Protein AF-A0A8K0X9C1-F1 (afdb_monomer_lite)

Foldseek 3Di:
DDDDDDDDDDDDDPPPPPPPPPPPPDPQPKAQFDDAKWWFDAPNFTFADDPDPDQAKAFIWTDDHTFTWGGDNLFTDGPQWTKAFWPDDDPDQAWGTIIIHGNDACVNVVHPGDPRNDGAGWIWGDDPPFIFIARPNQRFWAAPPHIGITRRSPPPPSGDRDIDRDD

pLDDT: mean 75.99, std 19.68, range [34.81, 96.19]

Sequence (167 aa):
MSRAFKHMLLCLGFAVGLSLQQLVILPTDTMDSYEHPFAIELGGAYVAEVESNFEGQIPARIGPNPAIFTLKNGRLSSGPWAMGRALMEDKSAHPKKVYWFNETTPAERGIPDPTWRDYHSVTAQQTGESIKLLFSYAGGLIVKNGDQVFADLNERDESKVVVMIKS

Radius of gyration: 25.55 Å; chains: 1; bounding box: 85×52×64 Å

Secondary structure (DSSP, 8-state):
-----------------------------EES-EEEEEEEEETTEEEBP-----SSEEE-BEESSBPPEEEETTEEEETTEEEEEES---SS-SPEEPEEEE-S-STTTT----GGG-EEPEEEEEETTEEEEEETTB-EEEEETTTEEEEETT--TT-B--EEE--

Organism: NCBI:txid40658

Structure (mmCIF, N/CA/C/O backbone):
data_AF-A0A8K0X9C1-F1
#
_entry.id   AF-A0A8K0X9C1-F1
#
loop_
_atom_site.group_PDB
_atom_site.id
_atom_site.type_symbol
_atom_site.label_atom_id
_atom_site.label_alt_id
_atom_site.label_comp_id
_atom_site.label_asym_id
_atom_site.label_entity_id
_atom_site.label_seq_id
_atom_site.pdbx_PDB_ins_code
_atom_site.Cartn_x
_atom_site.Cartn_y
_atom_site.Cartn_z
_atom_site.occupancy
_atom_site.B_iso_or_equiv
_atom_site.auth_seq_id
_atom_site.auth_comp_id
_atom_site.auth_asym_id
_atom_site.auth_atom_id
_atom_site.pdbx_PDB_model_num
ATOM 1 N N . MET A 1 1 ? -56.649 34.650 48.507 1.00 37.91 1 MET A N 1
ATOM 2 C CA . MET A 1 1 ? -57.969 34.232 47.973 1.00 37.91 1 MET A CA 1
ATOM 3 C C . MET A 1 1 ? -58.371 35.210 46.880 1.00 37.91 1 MET A C 1
ATOM 5 O O . MET A 1 1 ? -58.180 36.389 47.106 1.00 37.91 1 MET A O 1
ATOM 9 N N . SER A 1 2 ? -58.912 34.893 45.711 1.00 36.44 2 SER A N 1
ATOM 10 C CA . SER A 1 2 ? -59.058 33.694 44.880 1.00 36.44 2 SER A CA 1
ATOM 11 C C . SER A 1 2 ? -59.358 34.248 43.475 1.00 36.44 2 SER A C 1
ATOM 13 O O . SER A 1 2 ? -60.032 35.270 43.354 1.00 36.44 2 SER A O 1
ATOM 15 N N . ARG A 1 3 ? -58.797 33.626 42.436 1.00 35.84 3 ARG A N 1
ATOM 16 C CA . ARG A 1 3 ? -58.816 34.087 41.041 1.00 35.84 3 ARG A CA 1
ATOM 17 C C . ARG A 1 3 ? -60.200 33.936 40.406 1.00 35.84 3 ARG A C 1
ATOM 19 O O . ARG A 1 3 ? -60.837 32.895 40.535 1.00 35.84 3 ARG A O 1
ATOM 26 N N . ALA A 1 4 ? -60.589 34.951 39.639 1.00 41.81 4 ALA A N 1
ATOM 27 C CA . ALA A 1 4 ? -61.648 34.884 38.644 1.00 41.81 4 ALA A CA 1
ATOM 28 C C . ALA A 1 4 ? -61.181 34.053 37.438 1.00 41.81 4 ALA A C 1
ATOM 30 O O . ALA A 1 4 ? -60.057 34.218 36.963 1.00 41.81 4 ALA A O 1
ATOM 31 N N . PHE A 1 5 ? -62.050 33.173 36.943 1.00 36.44 5 PHE A N 1
ATOM 32 C CA . PHE A 1 5 ? -61.810 32.381 35.743 1.00 36.44 5 PHE A CA 1
ATOM 33 C C . PHE A 1 5 ? -63.011 32.520 34.815 1.00 36.44 5 PHE A C 1
ATOM 35 O O . PHE A 1 5 ? -64.116 32.099 35.149 1.00 36.44 5 PHE A O 1
ATOM 42 N N . LYS A 1 6 ? -62.771 33.143 33.666 1.00 38.84 6 LYS A N 1
ATOM 43 C CA . LYS A 1 6 ? -63.445 32.951 32.378 1.00 38.84 6 LYS A CA 1
ATOM 44 C C . LYS A 1 6 ? -62.706 33.867 31.412 1.00 38.84 6 LYS A C 1
ATOM 46 O O . LYS A 1 6 ? -62.649 35.059 31.676 1.00 38.84 6 LYS A O 1
ATOM 51 N N . HIS A 1 7 ? -62.085 33.307 30.381 1.00 35.06 7 HIS A N 1
ATOM 52 C CA . HIS A 1 7 ? -62.280 33.681 28.979 1.00 35.06 7 HIS A CA 1
ATOM 53 C C . HIS A 1 7 ? -61.517 32.690 28.089 1.00 35.06 7 HIS A C 1
ATOM 55 O O . HIS A 1 7 ? -60.393 32.280 28.358 1.00 35.06 7 HIS A O 1
ATOM 61 N N . MET A 1 8 ? -62.242 32.280 27.064 1.00 38.50 8 MET A N 1
ATOM 62 C CA . MET A 1 8 ? -61.932 31.385 25.963 1.00 38.50 8 MET A CA 1
ATOM 63 C C . MET A 1 8 ? -61.028 32.099 24.950 1.00 38.50 8 MET A C 1
ATOM 65 O O . MET A 1 8 ? -61.385 33.198 24.539 1.00 38.50 8 MET A O 1
ATOM 69 N N . LEU A 1 9 ? -59.919 31.484 24.509 1.00 37.06 9 LEU A N 1
ATOM 70 C CA . LEU A 1 9 ? -59.347 31.750 23.180 1.00 37.06 9 LEU A CA 1
ATOM 71 C C . LEU A 1 9 ? -58.374 30.646 22.715 1.00 37.06 9 LEU A C 1
ATOM 73 O O . LEU A 1 9 ? -57.268 30.500 23.221 1.00 37.06 9 LEU A O 1
ATOM 77 N N . LEU A 1 10 ? -58.865 29.863 21.753 1.00 34.81 10 LEU A N 1
ATOM 78 C CA . LEU A 1 10 ? -58.200 29.341 20.554 1.00 34.81 10 LEU A CA 1
ATOM 79 C C . LEU A 1 10 ? -56.650 29.317 20.546 1.00 34.81 10 LEU A C 1
ATOM 81 O O . LEU A 1 10 ? -56.001 30.302 20.203 1.00 34.81 10 LEU A O 1
ATOM 85 N N . CYS A 1 11 ? -56.053 28.153 20.815 1.00 36.88 11 CYS A N 1
ATOM 86 C CA . CYS A 1 11 ? -54.651 27.885 20.492 1.00 36.88 11 CYS A CA 1
ATOM 87 C C . CYS A 1 11 ? -54.526 27.507 19.006 1.00 36.88 11 CYS A C 1
ATOM 89 O O . CYS A 1 11 ? -54.704 26.345 18.647 1.00 36.88 11 CYS A O 1
ATOM 91 N N . LEU A 1 12 ? -54.200 28.473 18.145 1.00 41.62 12 LEU A N 1
ATOM 92 C CA . LEU A 1 12 ? -53.610 28.195 16.834 1.00 41.62 12 LEU A CA 1
ATOM 93 C C . LEU A 1 12 ? -52.205 28.799 16.798 1.00 41.62 12 LEU A C 1
ATOM 95 O O . LEU A 1 12 ? -52.041 30.014 16.846 1.00 41.62 12 LEU A O 1
ATOM 99 N N . GLY A 1 13 ? -51.200 27.931 16.739 1.00 37.34 13 GLY A N 1
ATOM 100 C CA . GLY A 1 13 ? -49.797 28.326 16.673 1.00 37.34 13 GLY A CA 1
ATOM 101 C C . GLY A 1 13 ? -48.872 27.149 16.946 1.00 37.34 13 GLY A C 1
ATOM 102 O O . GLY A 1 13 ? -48.104 27.180 17.901 1.00 37.34 13 GLY A O 1
ATOM 103 N N . PHE A 1 14 ? -48.966 26.084 16.144 1.00 40.88 14 PHE A N 1
ATOM 104 C CA . PHE A 1 14 ? -47.927 25.055 16.112 1.00 40.88 14 PHE A CA 1
ATOM 105 C C . PHE A 1 14 ? -46.691 25.673 15.448 1.00 40.88 14 PHE A C 1
ATOM 107 O O . PHE A 1 14 ? -46.578 25.721 14.224 1.00 40.88 14 PHE A O 1
ATOM 114 N N . ALA A 1 15 ? -45.776 26.194 16.262 1.00 43.78 15 ALA A N 1
ATOM 115 C CA . ALA A 1 15 ? -44.414 26.445 15.832 1.00 43.78 15 ALA A CA 1
ATOM 116 C C . ALA A 1 15 ? -43.759 25.077 15.607 1.00 43.78 15 ALA A C 1
ATOM 118 O O . ALA A 1 15 ? -43.300 24.430 16.547 1.00 43.78 15 ALA A O 1
ATOM 119 N N . VAL A 1 16 ? -43.762 24.604 14.360 1.00 47.66 16 VAL A N 1
ATOM 120 C CA . VAL A 1 16 ? -42.895 23.501 13.943 1.00 47.66 16 VAL A CA 1
ATOM 121 C C . VAL A 1 16 ? -41.480 24.063 13.957 1.00 47.66 16 VAL A C 1
ATOM 123 O O . VAL A 1 16 ? -41.004 24.644 12.985 1.00 47.66 16 VAL A O 1
ATOM 126 N N . GLY A 1 17 ? -40.840 23.970 15.121 1.00 41.06 17 GLY A N 1
ATOM 127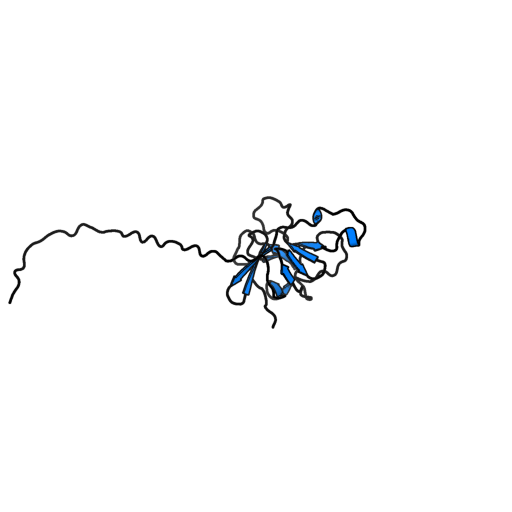 C CA . GLY A 1 17 ? -39.416 24.193 15.261 1.00 41.06 17 GLY A CA 1
ATOM 128 C C . GLY A 1 17 ? -38.701 23.159 14.406 1.00 41.06 17 GLY A C 1
ATOM 129 O O . GLY A 1 17 ? -38.546 22.011 14.815 1.00 41.06 17 GLY A O 1
ATOM 130 N N . LEU A 1 18 ? -38.290 23.566 13.207 1.00 44.12 18 LEU A N 1
ATOM 131 C CA . LEU A 1 18 ? -37.281 22.862 12.436 1.00 44.12 18 LEU A CA 1
ATOM 132 C C . LEU A 1 18 ? -35.992 22.944 13.266 1.00 44.12 18 LEU A C 1
ATOM 134 O O . LEU A 1 18 ? -35.252 23.925 13.204 1.00 44.12 18 LEU A O 1
ATOM 138 N N . SER A 1 19 ? -35.767 21.952 14.129 1.00 52.00 19 SER A N 1
ATOM 139 C CA . SER A 1 19 ? -34.461 21.741 14.740 1.00 52.00 19 SER A CA 1
ATOM 140 C C . SER A 1 19 ? -33.525 21.364 13.601 1.00 52.00 19 SER A C 1
ATOM 142 O O . SER A 1 19 ? -33.479 20.220 13.154 1.00 52.00 19 SER A O 1
ATOM 144 N N . LEU A 1 20 ? -32.832 22.373 13.079 1.00 48.19 20 LEU A N 1
ATOM 145 C CA . LEU A 1 20 ? -31.668 22.194 12.239 1.00 48.19 20 LEU A CA 1
ATOM 146 C C . LEU A 1 20 ? -30.607 21.569 13.153 1.00 48.19 20 LEU A C 1
ATOM 148 O O . LEU A 1 20 ? -29.831 22.279 13.791 1.00 48.19 20 LEU A O 1
ATOM 152 N N . GLN A 1 21 ? -30.620 20.242 13.301 1.00 49.44 21 GLN A N 1
ATOM 153 C CA . GLN A 1 21 ? -29.445 19.552 13.810 1.00 49.44 21 GLN A CA 1
ATOM 154 C C . GLN A 1 21 ? -28.363 19.795 12.767 1.00 49.44 21 GLN A C 1
ATOM 156 O O . GLN A 1 21 ? -28.350 19.181 11.702 1.00 49.44 21 GLN A O 1
ATOM 161 N N . GLN A 1 22 ? -27.529 20.799 13.032 1.00 46.16 22 GLN A N 1
ATOM 162 C CA . GLN A 1 22 ? -26.306 21.022 12.290 1.00 46.16 22 GLN A CA 1
ATOM 163 C C . GLN A 1 22 ? -25.548 19.703 12.336 1.00 46.16 22 GLN A C 1
ATOM 165 O O . GLN A 1 22 ? -25.112 19.265 13.400 1.00 46.16 22 GLN A O 1
ATOM 170 N N . LEU A 1 23 ? -25.448 19.048 11.182 1.00 43.31 23 LEU A N 1
ATOM 171 C CA . LEU A 1 23 ? -24.511 17.963 10.989 1.00 43.31 23 LEU A CA 1
ATOM 172 C C . LEU A 1 23 ? -23.129 18.581 11.193 1.00 43.31 23 LEU A C 1
ATOM 174 O O . LEU A 1 23 ? -22.591 19.236 10.301 1.00 43.31 23 LEU A O 1
ATOM 178 N N . VAL A 1 24 ? -22.597 18.451 12.406 1.00 45.41 24 VAL A N 1
ATOM 179 C CA . VAL A 1 24 ? -21.200 18.753 12.686 1.00 45.41 24 VAL A CA 1
ATOM 180 C C . VAL A 1 24 ? -20.417 17.702 11.915 1.00 45.41 24 VAL A C 1
ATOM 182 O O . VAL A 1 24 ? -20.260 16.571 12.367 1.00 45.41 24 VAL A O 1
ATOM 185 N N . ILE A 1 25 ? -19.987 18.055 10.704 1.00 48.94 25 ILE A N 1
ATOM 186 C CA . ILE A 1 25 ? -18.976 17.292 9.984 1.00 48.94 25 ILE A CA 1
ATOM 187 C C . ILE A 1 25 ? -17.696 17.517 10.783 1.00 48.94 25 ILE A C 1
ATOM 189 O O . ILE A 1 25 ? -17.008 18.521 10.600 1.00 48.94 25 ILE A O 1
ATOM 193 N N . LEU A 1 26 ? -17.432 16.636 11.749 1.00 44.88 26 LEU A N 1
ATOM 194 C CA . LEU A 1 26 ? -16.126 16.589 12.387 1.00 44.88 26 LEU A CA 1
ATOM 195 C C . LEU A 1 26 ? -15.113 16.362 11.258 1.00 44.88 26 LEU A C 1
ATOM 197 O O . LEU A 1 26 ? -15.317 15.432 10.469 1.00 44.88 26 LEU A O 1
ATOM 201 N N . PRO A 1 27 ? -14.067 17.197 11.127 1.00 48.66 27 PRO A N 1
ATOM 202 C CA . PRO A 1 27 ? -12.983 16.886 10.215 1.00 48.66 27 PRO A CA 1
ATOM 203 C C . PRO A 1 27 ? -12.476 15.502 10.605 1.00 48.66 27 PRO A C 1
ATOM 205 O O . PRO A 1 27 ? -12.034 15.285 11.732 1.00 48.66 27 PRO A O 1
ATOM 208 N N . THR A 1 28 ? -12.638 14.535 9.707 1.00 58.84 28 THR A N 1
ATOM 209 C CA . THR A 1 28 ? -11.999 13.241 9.887 1.00 58.84 28 THR A CA 1
ATOM 210 C C . THR A 1 28 ? -10.523 13.522 9.696 1.00 58.84 28 THR A C 1
ATOM 212 O O . THR A 1 28 ? -10.116 13.845 8.583 1.00 58.84 28 THR A O 1
ATOM 215 N N . ASP A 1 29 ? -9.765 13.529 10.790 1.00 77.19 29 ASP A N 1
ATOM 216 C CA . ASP A 1 29 ? -8.337 13.817 10.762 1.00 77.19 29 ASP A CA 1
ATOM 217 C C . ASP A 1 29 ? -7.647 12.724 9.938 1.00 77.19 29 ASP A C 1
ATOM 219 O O . ASP A 1 29 ? -7.438 11.595 10.389 1.00 77.19 29 ASP A O 1
ATOM 223 N N . THR A 1 30 ? -7.446 13.013 8.654 1.00 84.62 30 THR A N 1
ATOM 224 C CA . THR A 1 30 ? -6.748 12.138 7.721 1.00 84.62 30 THR A CA 1
ATOM 225 C C . THR A 1 30 ? -5.269 12.457 7.808 1.00 84.62 30 THR A C 1
ATOM 227 O O . THR A 1 30 ? -4.860 13.558 7.443 1.00 84.62 30 THR A O 1
ATOM 230 N N . MET A 1 31 ? -4.474 11.484 8.234 1.00 91.38 31 MET A N 1
ATOM 231 C CA . MET A 1 31 ? -3.020 11.583 8.290 1.00 91.38 31 MET A CA 1
ATOM 232 C C . MET A 1 31 ? -2.388 10.931 7.058 1.00 91.38 31 MET A C 1
ATOM 234 O O . MET A 1 31 ? -2.915 9.965 6.505 1.00 91.38 31 MET A O 1
ATOM 238 N N . ASP A 1 32 ? -1.242 11.442 6.628 1.00 92.94 32 ASP A N 1
ATOM 239 C CA . ASP A 1 32 ? -0.431 10.854 5.556 1.00 92.94 32 ASP A CA 1
ATOM 240 C C . ASP A 1 32 ? 0.792 10.093 6.096 1.00 92.94 32 ASP A C 1
ATOM 242 O O . ASP A 1 32 ? 1.555 9.504 5.331 1.00 92.94 32 ASP A O 1
ATOM 246 N N . SER A 1 33 ? 0.976 10.102 7.414 1.00 92.25 33 SER A N 1
ATOM 247 C CA . SER A 1 33 ? 2.100 9.495 8.112 1.00 92.25 33 SER A CA 1
ATOM 248 C C . SER A 1 33 ? 1.601 8.824 9.389 1.00 92.25 33 SER A C 1
ATOM 250 O O . SER A 1 33 ? 0.737 9.364 10.075 1.00 92.25 33 SER A O 1
ATOM 252 N N . TYR A 1 34 ? 2.133 7.645 9.696 1.00 89.44 34 TYR A N 1
ATOM 253 C CA . TYR A 1 34 ? 1.843 6.889 10.909 1.00 89.44 34 TYR A CA 1
ATOM 254 C C . TYR A 1 34 ? 3.137 6.256 11.420 1.00 89.44 34 TYR A C 1
ATOM 256 O O . TYR A 1 34 ? 3.802 5.506 10.705 1.00 89.44 34 TYR A O 1
ATOM 264 N N . GLU A 1 35 ? 3.501 6.589 12.656 1.00 86.69 35 GLU A N 1
ATOM 265 C CA . GLU A 1 35 ? 4.836 6.325 13.209 1.00 86.69 35 GLU A CA 1
ATOM 266 C C . GLU A 1 35 ? 5.097 4.846 13.522 1.00 86.69 35 GLU A C 1
ATOM 268 O O . GLU A 1 35 ? 6.248 4.411 13.566 1.00 86.69 35 GLU A O 1
ATOM 273 N N . HIS A 1 36 ? 4.046 4.054 13.741 1.00 87.44 36 HIS A N 1
ATOM 274 C CA . HIS A 1 36 ? 4.197 2.658 14.136 1.00 87.44 36 HIS A CA 1
ATOM 275 C C . HIS A 1 36 ? 4.112 1.731 12.925 1.00 87.44 36 HIS A C 1
ATOM 277 O O . HIS A 1 36 ? 3.163 1.835 12.152 1.00 87.44 36 HIS A O 1
ATOM 283 N N . PRO A 1 37 ? 5.054 0.790 12.752 1.00 90.69 37 PRO A N 1
ATOM 284 C CA . PRO A 1 37 ? 4.908 -0.251 11.749 1.00 90.69 37 PRO A CA 1
ATOM 285 C C . PRO A 1 37 ? 3.693 -1.139 12.034 1.00 90.69 37 PRO A C 1
ATOM 287 O O . PRO A 1 37 ? 3.368 -1.407 13.191 1.00 90.69 37 PRO A O 1
ATOM 290 N N . PHE A 1 38 ? 3.040 -1.636 10.988 1.00 90.56 38 PHE A N 1
ATOM 291 C CA . PHE A 1 38 ? 1.838 -2.457 11.135 1.00 90.56 38 PHE A CA 1
ATOM 292 C C . PHE A 1 38 ? 1.682 -3.487 10.018 1.00 90.56 38 PHE A C 1
ATOM 294 O O . PHE A 1 38 ? 2.287 -3.374 8.956 1.00 90.56 38 PHE A O 1
ATOM 301 N N . ALA A 1 39 ? 0.834 -4.488 10.246 1.00 91.56 39 ALA A N 1
ATOM 302 C CA . ALA A 1 39 ? 0.397 -5.421 9.211 1.00 91.56 39 ALA A CA 1
ATOM 303 C C . ALA A 1 39 ? -1.057 -5.128 8.816 1.00 91.56 39 ALA A C 1
ATOM 305 O O . ALA A 1 39 ? -1.869 -4.716 9.650 1.00 91.56 39 ALA A O 1
ATOM 306 N N . ILE A 1 40 ? -1.387 -5.362 7.545 1.00 90.56 40 ILE A N 1
ATOM 307 C CA . ILE A 1 40 ? -2.752 -5.225 7.023 1.00 90.56 40 ILE A CA 1
ATOM 308 C C . ILE A 1 40 ? -3.387 -6.609 6.988 1.00 90.56 40 ILE A C 1
ATOM 310 O O . ILE A 1 40 ? -2.892 -7.502 6.297 1.00 90.56 40 ILE A O 1
ATOM 314 N N . GLU A 1 41 ? -4.481 -6.778 7.722 1.00 88.06 41 GLU A N 1
ATOM 315 C CA . GLU A 1 41 ? -5.238 -8.027 7.772 1.00 88.06 41 GLU A CA 1
ATOM 316 C C . GLU A 1 41 ? -6.544 -7.886 6.976 1.00 88.06 41 GLU A C 1
ATOM 318 O O . GLU A 1 41 ? -7.245 -6.885 7.044 1.00 88.06 41 GLU A O 1
ATOM 323 N N . LEU A 1 42 ? -6.895 -8.898 6.192 1.00 86.50 42 LEU A N 1
ATOM 324 C CA . LEU A 1 42 ? -8.109 -8.958 5.393 1.00 86.50 42 LEU A CA 1
ATOM 325 C C . LEU A 1 42 ? -8.741 -10.333 5.589 1.00 86.50 42 LEU A C 1
ATOM 327 O O . LEU A 1 42 ? -8.302 -11.334 5.029 1.00 86.50 42 LEU A O 1
ATOM 331 N N . GLY A 1 43 ? -9.787 -10.385 6.415 1.00 78.69 43 GLY A N 1
ATOM 332 C CA . GLY A 1 43 ? -10.559 -11.610 6.623 1.00 78.69 43 GLY A CA 1
ATOM 333 C C . GLY A 1 43 ? -9.773 -12.761 7.260 1.00 78.69 43 GLY A C 1
ATOM 334 O O . GLY A 1 43 ? -9.999 -13.905 6.880 1.00 78.69 43 GLY A O 1
ATOM 335 N N . GLY A 1 44 ? -8.882 -12.472 8.216 1.00 82.25 44 GLY A N 1
ATOM 336 C CA . GLY A 1 44 ? -8.074 -13.482 8.910 1.00 82.25 44 GLY A CA 1
ATOM 337 C C . GLY A 1 44 ? -6.773 -13.864 8.198 1.00 82.25 44 GLY A C 1
ATOM 338 O O . GLY A 1 44 ? -6.007 -14.665 8.728 1.00 82.25 44 GLY A O 1
ATOM 339 N N . ALA A 1 45 ? -6.509 -13.303 7.016 1.00 88.81 45 ALA A N 1
ATOM 340 C CA . ALA A 1 45 ? -5.244 -13.431 6.297 1.00 88.81 45 ALA A CA 1
ATOM 341 C C . ALA A 1 45 ? -4.551 -12.069 6.195 1.00 88.81 45 ALA A C 1
ATOM 343 O O . ALA A 1 45 ? -5.204 -11.036 6.292 1.00 88.81 45 ALA A O 1
ATOM 344 N N . TYR A 1 46 ? -3.241 -12.047 5.965 1.00 92.06 46 TYR A N 1
ATOM 345 C CA . TYR A 1 46 ? -2.481 -10.801 5.857 1.00 92.06 46 TYR A CA 1
ATOM 346 C C . TYR A 1 46 ? -2.134 -10.492 4.412 1.00 92.06 46 TYR A C 1
ATOM 348 O O . TYR A 1 46 ? -1.926 -11.413 3.622 1.00 92.06 46 TYR A O 1
ATOM 356 N N . VAL A 1 47 ? -2.023 -9.207 4.073 1.00 93.88 47 VAL A N 1
ATOM 357 C CA . VAL A 1 47 ? -1.382 -8.799 2.819 1.00 93.88 47 VAL A CA 1
ATOM 358 C C . VAL A 1 47 ? 0.061 -9.307 2.836 1.00 93.88 47 VAL A C 1
ATOM 360 O O . VAL A 1 47 ? 0.814 -9.019 3.767 1.00 93.88 47 VAL A O 1
ATOM 363 N N . ALA A 1 48 ? 0.415 -10.097 1.827 1.00 95.19 48 ALA A N 1
ATOM 364 C CA . ALA A 1 48 ? 1.683 -10.801 1.761 1.00 95.19 48 ALA A CA 1
ATOM 365 C C . ALA A 1 48 ? 2.819 -9.897 1.285 1.00 95.19 48 ALA A C 1
ATOM 367 O O . ALA A 1 48 ? 2.614 -9.047 0.417 1.00 95.19 48 ALA A O 1
ATOM 368 N N . GLU A 1 49 ? 4.018 -10.127 1.810 1.00 94.06 49 GLU A N 1
ATOM 369 C CA . GLU A 1 49 ? 5.237 -9.508 1.293 1.00 94.06 49 GLU A CA 1
ATOM 370 C C . GLU A 1 49 ? 5.553 -9.932 -0.151 1.00 94.06 49 GLU A C 1
ATOM 372 O O . GLU A 1 49 ? 5.064 -10.942 -0.665 1.00 94.06 49 GLU A O 1
ATOM 377 N N . VAL A 1 50 ? 6.384 -9.136 -0.826 1.00 91.06 50 VAL A N 1
ATOM 378 C CA . VAL A 1 50 ? 6.813 -9.411 -2.199 1.00 91.06 50 VAL A CA 1
ATOM 379 C C . VAL A 1 50 ? 8.130 -10.178 -2.199 1.00 91.06 50 VAL A C 1
ATOM 381 O O . VAL A 1 50 ? 9.199 -9.598 -2.023 1.00 91.06 50 VAL A O 1
ATOM 384 N N . GLU A 1 51 ? 8.065 -11.467 -2.516 1.00 82.38 51 GLU A N 1
ATOM 385 C CA . GLU A 1 51 ? 9.237 -12.309 -2.793 1.00 82.38 51 GLU A CA 1
ATOM 386 C C . GLU A 1 51 ? 9.597 -12.271 -4.291 1.00 82.38 51 GLU A C 1
ATOM 388 O O . GLU A 1 51 ? 9.606 -13.279 -4.996 1.00 82.38 51 GLU A O 1
ATOM 393 N N . SER A 1 52 ? 9.825 -11.074 -4.830 1.00 77.56 52 SER A N 1
ATOM 394 C CA . SER A 1 52 ? 10.142 -10.887 -6.248 1.00 77.56 52 SER A CA 1
ATOM 395 C C . SER A 1 52 ? 11.201 -9.812 -6.443 1.00 77.56 52 SER A C 1
ATOM 397 O O . SER A 1 52 ? 11.285 -8.855 -5.680 1.00 77.56 52 SER A O 1
ATOM 399 N N . ASN A 1 53 ? 11.991 -9.952 -7.504 1.00 71.31 53 ASN A N 1
ATOM 400 C CA . ASN A 1 53 ? 12.887 -8.923 -8.029 1.00 71.31 53 ASN A CA 1
ATOM 401 C C . ASN A 1 53 ? 12.322 -8.257 -9.297 1.00 71.31 53 ASN A C 1
ATOM 403 O O . ASN A 1 53 ? 13.061 -7.597 -10.022 1.00 71.31 53 ASN A O 1
ATOM 407 N N . PHE A 1 54 ? 11.036 -8.464 -9.596 1.00 75.81 54 PHE A N 1
ATOM 408 C CA . PHE A 1 54 ? 10.401 -7.921 -10.790 1.00 75.81 54 PHE A CA 1
ATOM 409 C C . PHE A 1 54 ? 10.426 -6.386 -10.792 1.00 75.81 54 PHE A C 1
ATOM 411 O O . PHE A 1 54 ? 10.179 -5.734 -9.782 1.00 75.81 54 PHE A O 1
ATOM 418 N N . GLU A 1 55 ? 10.700 -5.798 -11.951 1.00 67.88 55 GLU A N 1
ATOM 419 C CA . GLU A 1 55 ? 10.874 -4.349 -12.109 1.00 67.88 55 GLU A CA 1
ATOM 420 C C . GLU A 1 55 ? 9.575 -3.623 -12.488 1.00 67.88 55 GLU A C 1
ATOM 422 O O . GLU A 1 55 ? 9.612 -2.520 -13.015 1.00 67.88 55 GLU A O 1
ATOM 427 N N . GLY A 1 56 ? 8.413 -4.236 -12.272 1.00 72.69 56 GLY A N 1
ATOM 428 C CA . GLY A 1 56 ? 7.118 -3.639 -12.594 1.00 72.69 56 GLY A CA 1
ATOM 429 C C . GLY A 1 56 ? 6.145 -3.670 -11.423 1.00 72.69 56 GLY A C 1
ATOM 430 O O . GLY A 1 56 ? 6.523 -3.864 -10.269 1.00 72.69 56 GLY A O 1
ATOM 431 N N . GLN A 1 57 ? 4.866 -3.485 -11.739 1.00 85.69 57 GLN A N 1
ATOM 432 C CA . GLN A 1 57 ? 3.791 -3.540 -10.754 1.00 85.69 57 GLN A CA 1
ATOM 433 C C . GLN A 1 57 ? 3.344 -4.986 -10.537 1.00 85.69 57 GLN A C 1
ATOM 435 O O . GLN A 1 57 ? 3.016 -5.690 -11.495 1.00 85.69 57 GLN A O 1
ATOM 440 N N . ILE A 1 58 ? 3.293 -5.428 -9.282 1.00 92.12 58 ILE A N 1
ATOM 441 C CA . ILE A 1 58 ? 2.817 -6.769 -8.917 1.00 92.12 58 ILE A CA 1
ATOM 442 C C . ILE A 1 58 ? 1.481 -6.615 -8.193 1.00 92.12 58 ILE A C 1
ATOM 444 O O . ILE A 1 58 ? 1.426 -5.875 -7.218 1.00 92.12 58 ILE A O 1
ATOM 448 N N . PRO A 1 59 ? 0.392 -7.283 -8.612 1.00 94.62 59 PRO A N 1
ATOM 449 C CA . PRO A 1 59 ? -0.861 -7.232 -7.864 1.00 94.62 59 PRO A CA 1
ATOM 450 C C . PRO A 1 59 ? -0.656 -7.677 -6.412 1.00 94.62 59 PRO A C 1
ATOM 452 O O . PRO A 1 59 ? -0.082 -8.742 -6.174 1.00 94.62 59 PRO A O 1
ATOM 455 N N . ALA A 1 60 ? -1.145 -6.884 -5.460 1.00 95.62 60 ALA A N 1
ATOM 456 C CA . ALA A 1 60 ? -1.115 -7.238 -4.050 1.00 95.62 60 ALA A CA 1
ATOM 457 C C . ALA A 1 60 ? -2.008 -8.457 -3.792 1.00 95.62 60 ALA A C 1
ATOM 459 O O . ALA A 1 60 ? -3.073 -8.614 -4.401 1.00 95.62 60 ALA A O 1
ATOM 460 N N . ARG A 1 61 ? -1.555 -9.338 -2.901 1.00 96.19 61 ARG A N 1
ATOM 461 C CA . ARG A 1 61 ? -2.234 -10.588 -2.557 1.00 96.19 61 ARG A CA 1
ATOM 462 C C . ARG A 1 61 ? -2.218 -10.806 -1.054 1.00 96.19 61 ARG A C 1
ATOM 464 O O . ARG A 1 61 ? -1.345 -10.275 -0.373 1.00 96.19 61 ARG A O 1
ATOM 471 N N . ILE A 1 62 ? -3.161 -11.592 -0.550 1.00 94.62 62 ILE A N 1
ATOM 472 C CA . ILE A 1 62 ? -3.076 -12.153 0.799 1.00 94.62 62 ILE A CA 1
ATOM 473 C C . ILE A 1 62 ? -2.206 -13.416 0.812 1.00 94.62 62 ILE A C 1
ATOM 475 O O . ILE A 1 62 ? -2.121 -14.124 -0.191 1.00 94.62 62 ILE A O 1
ATOM 479 N N . GLY A 1 63 ? -1.573 -13.720 1.944 1.00 92.31 63 GLY A N 1
ATOM 480 C CA . GLY A 1 63 ? -0.715 -14.896 2.077 1.00 92.31 63 GLY A CA 1
ATOM 481 C C . GLY A 1 63 ? -0.190 -15.134 3.497 1.00 92.31 63 GLY A C 1
ATOM 482 O O . GLY A 1 63 ? -0.559 -14.414 4.426 1.00 92.31 63 GLY A O 1
ATOM 483 N N . PRO A 1 64 ? 0.641 -16.178 3.681 1.00 88.88 64 PRO A N 1
ATOM 484 C CA . PRO A 1 64 ? 1.107 -16.618 4.998 1.00 88.88 64 PRO A CA 1
ATOM 485 C C . PRO A 1 64 ? 2.200 -15.725 5.606 1.00 88.88 64 PRO A C 1
ATOM 487 O O . PRO A 1 64 ? 2.331 -15.698 6.828 1.00 88.88 64 PRO A O 1
ATOM 490 N N . ASN A 1 65 ? 2.957 -14.998 4.776 1.00 91.56 65 ASN A N 1
ATOM 491 C CA . ASN A 1 65 ? 4.067 -14.138 5.194 1.00 91.56 65 ASN A CA 1
ATOM 492 C C . ASN A 1 65 ? 3.606 -12.669 5.184 1.00 91.56 65 ASN A C 1
ATOM 494 O O . ASN A 1 65 ? 3.540 -12.073 4.107 1.00 91.56 65 ASN A O 1
ATOM 498 N N . PRO A 1 66 ? 3.221 -12.083 6.334 1.00 92.88 66 PRO A N 1
ATOM 499 C CA . PRO A 1 66 ? 2.667 -10.733 6.381 1.00 92.88 66 PRO A CA 1
ATOM 500 C C . PRO A 1 66 ? 3.716 -9.676 6.025 1.00 92.88 66 PRO A C 1
ATOM 502 O O . PRO A 1 66 ? 4.784 -9.628 6.633 1.00 92.88 66 PRO A O 1
ATOM 505 N N . ALA A 1 67 ? 3.367 -8.764 5.120 1.00 94.00 67 ALA A N 1
ATOM 506 C CA . ALA A 1 67 ? 4.132 -7.542 4.920 1.00 94.00 67 ALA A CA 1
ATOM 507 C C . ALA A 1 67 ? 4.022 -6.631 6.152 1.00 94.00 67 ALA A C 1
ATOM 509 O O . ALA A 1 67 ? 2.930 -6.411 6.689 1.00 94.00 67 ALA A O 1
ATOM 510 N N . ILE A 1 68 ? 5.158 -6.069 6.570 1.00 93.62 68 ILE A N 1
ATOM 511 C CA . ILE A 1 68 ? 5.216 -5.038 7.609 1.00 93.62 68 ILE A CA 1
ATOM 512 C C . ILE A 1 68 ? 5.326 -3.680 6.930 1.00 93.62 68 ILE A C 1
ATOM 514 O O . ILE A 1 68 ? 6.300 -3.403 6.228 1.00 93.62 68 ILE A O 1
ATOM 518 N N . PHE A 1 69 ? 4.307 -2.857 7.130 1.00 93.56 69 PHE A N 1
ATOM 519 C CA . PHE A 1 69 ? 4.150 -1.565 6.492 1.00 93.56 69 PHE A CA 1
ATOM 520 C C . PHE A 1 69 ? 4.570 -0.421 7.401 1.00 93.56 69 PHE A C 1
ATOM 522 O O . PHE A 1 69 ? 4.364 -0.465 8.612 1.00 93.56 69 PHE A O 1
ATOM 529 N N . THR A 1 70 ? 5.077 0.640 6.786 1.00 93.50 70 THR A N 1
ATOM 530 C CA . THR A 1 70 ? 5.126 1.987 7.353 1.00 93.50 70 THR A CA 1
ATOM 531 C C . THR A 1 70 ? 4.351 2.932 6.442 1.00 93.50 70 THR A C 1
ATOM 533 O O . THR A 1 70 ? 4.292 2.726 5.229 1.00 93.50 70 THR A O 1
ATOM 536 N N . LEU A 1 71 ? 3.731 3.959 7.022 1.00 93.06 71 LEU A N 1
ATOM 537 C CA . LEU A 1 71 ? 3.074 5.021 6.266 1.00 93.06 71 LEU A CA 1
ATOM 538 C C . LEU A 1 71 ? 3.820 6.330 6.519 1.00 93.06 71 LEU A C 1
ATOM 540 O O . LEU A 1 71 ? 3.909 6.771 7.662 1.00 93.06 71 LEU A O 1
ATOM 544 N N . LYS A 1 72 ? 4.360 6.951 5.469 1.00 94.31 72 LYS A N 1
ATOM 545 C CA . LYS A 1 72 ? 5.091 8.220 5.575 1.00 94.31 72 LYS A CA 1
ATOM 546 C C . LYS A 1 72 ? 4.874 9.084 4.342 1.00 94.31 72 LYS A C 1
ATOM 548 O O . LYS A 1 72 ? 5.159 8.642 3.231 1.00 94.31 72 LYS A O 1
ATOM 553 N N . ASN A 1 73 ? 4.432 10.326 4.529 1.00 94.00 73 ASN A N 1
ATOM 554 C CA . ASN A 1 73 ? 4.165 11.284 3.447 1.00 94.00 73 ASN A CA 1
ATOM 555 C C . ASN A 1 73 ? 3.292 10.687 2.321 1.00 94.00 73 ASN A C 1
ATOM 557 O O . ASN A 1 73 ? 3.562 10.858 1.130 1.00 94.00 73 ASN A O 1
ATOM 561 N N . GLY A 1 74 ? 2.293 9.893 2.696 1.00 91.94 74 GLY A N 1
ATOM 562 C CA . GLY A 1 74 ? 1.362 9.225 1.796 1.00 91.94 74 GLY A CA 1
ATOM 563 C C . GLY A 1 74 ? 1.904 7.970 1.107 1.00 91.94 74 GLY A C 1
ATOM 564 O O . GLY A 1 74 ? 1.207 7.396 0.269 1.00 91.94 74 GLY A O 1
ATOM 565 N N . ARG A 1 75 ? 3.130 7.538 1.428 1.00 93.62 75 ARG A N 1
ATOM 566 C CA . ARG A 1 75 ? 3.732 6.301 0.915 1.00 93.62 75 ARG A CA 1
ATOM 567 C C . ARG A 1 75 ? 3.560 5.174 1.919 1.00 93.62 75 ARG A C 1
ATOM 569 O O . ARG A 1 75 ? 4.039 5.273 3.046 1.00 93.62 75 ARG A O 1
ATOM 576 N N . LEU A 1 76 ? 2.863 4.124 1.495 1.00 94.19 76 LEU A N 1
ATOM 577 C CA . LEU A 1 76 ? 2.652 2.903 2.262 1.00 94.19 76 LEU A CA 1
ATOM 578 C C . LEU A 1 76 ? 3.697 1.868 1.830 1.00 94.19 76 LEU A C 1
ATOM 580 O O . LEU A 1 76 ? 3.495 1.177 0.833 1.00 94.19 76 LEU A O 1
ATOM 584 N N . SER A 1 77 ? 4.811 1.776 2.551 1.00 94.19 77 SER A N 1
ATOM 585 C CA . SER A 1 77 ? 5.993 1.016 2.121 1.00 94.19 77 SER A CA 1
ATOM 586 C C . SER A 1 77 ? 6.261 -0.212 2.991 1.00 94.19 77 SER A C 1
ATOM 588 O O . SER A 1 77 ? 6.004 -0.207 4.190 1.00 94.19 77 SER A O 1
ATOM 590 N N . SER A 1 78 ? 6.816 -1.259 2.384 1.00 93.62 78 SER A N 1
ATOM 591 C CA . SER A 1 78 ? 7.344 -2.460 3.030 1.00 93.62 78 SER A CA 1
ATOM 592 C C . SER A 1 78 ? 8.645 -2.868 2.331 1.00 93.62 78 SER A C 1
ATOM 594 O O . SER A 1 78 ? 8.649 -3.295 1.174 1.00 93.62 78 SER A O 1
ATOM 596 N N . GLY A 1 79 ? 9.780 -2.673 3.008 1.00 91.00 79 GLY A N 1
ATOM 597 C CA . GLY A 1 79 ? 11.101 -2.889 2.411 1.00 91.00 79 GLY A CA 1
ATOM 598 C C . GLY A 1 79 ? 11.318 -2.024 1.153 1.00 91.00 79 GLY A C 1
ATOM 599 O O . GLY A 1 79 ? 11.115 -0.813 1.222 1.00 91.00 79 GLY A O 1
ATOM 600 N N . PRO A 1 80 ? 11.735 -2.605 0.008 1.00 89.19 80 PRO A N 1
ATOM 601 C CA . PRO A 1 80 ? 11.961 -1.868 -1.237 1.00 89.19 80 PRO A CA 1
ATOM 602 C C . PRO A 1 80 ? 10.682 -1.641 -2.059 1.00 89.19 80 PRO A C 1
ATOM 604 O O . PRO A 1 80 ? 10.774 -1.243 -3.220 1.00 89.19 80 PRO A O 1
ATOM 607 N N . TRP A 1 81 ? 9.504 -1.933 -1.507 1.00 92.50 81 TRP A N 1
ATOM 608 C CA . TRP A 1 81 ? 8.226 -1.864 -2.209 1.00 92.50 81 TRP A CA 1
ATOM 609 C C . TRP A 1 81 ? 7.285 -0.870 -1.539 1.00 92.50 81 TRP A C 1
ATOM 611 O O . TRP A 1 81 ? 7.238 -0.789 -0.316 1.00 92.50 81 TRP A O 1
ATOM 621 N N . ALA A 1 82 ? 6.470 -0.182 -2.332 1.00 93.00 82 ALA A N 1
ATOM 622 C CA . ALA A 1 82 ? 5.288 0.524 -1.855 1.00 93.00 82 ALA A CA 1
ATOM 623 C C . ALA A 1 82 ? 4.013 -0.096 -2.395 1.00 93.00 82 ALA A C 1
ATOM 625 O O . ALA A 1 82 ? 4.009 -0.696 -3.465 1.00 93.00 82 ALA A O 1
ATOM 626 N N . MET A 1 83 ? 2.921 0.061 -1.659 1.00 94.38 83 MET A N 1
ATOM 627 C CA . MET A 1 83 ? 1.617 -0.452 -2.027 1.00 94.38 83 MET A CA 1
ATOM 628 C C . MET A 1 83 ? 0.634 0.690 -2.270 1.00 94.38 83 MET A C 1
ATOM 630 O O . MET A 1 83 ? 0.490 1.593 -1.449 1.00 94.38 83 MET A O 1
ATOM 634 N N . GLY A 1 84 ? -0.083 0.632 -3.388 1.00 94.06 84 GLY A N 1
ATOM 635 C CA . GLY A 1 84 ? -1.016 1.686 -3.764 1.00 94.06 84 GLY A CA 1
ATOM 636 C C . GLY A 1 84 ? -1.902 1.325 -4.949 1.00 94.06 84 GLY A C 1
ATOM 637 O O . GLY A 1 84 ? -1.894 0.200 -5.453 1.00 94.06 84 GLY A O 1
ATOM 638 N N . ARG A 1 85 ? -2.674 2.310 -5.405 1.00 93.62 85 ARG A N 1
ATOM 639 C CA . ARG A 1 85 ? -3.416 2.254 -6.671 1.00 93.62 85 ARG A CA 1
ATOM 640 C C . ARG A 1 85 ? -2.634 2.975 -7.755 1.00 93.62 85 ARG A C 1
ATOM 642 O O . ARG A 1 85 ? -2.091 4.047 -7.494 1.00 93.62 85 ARG A O 1
ATOM 649 N N . ALA A 1 86 ? -2.608 2.418 -8.961 1.00 91.19 86 ALA A N 1
ATOM 650 C CA . ALA A 1 86 ? -1.981 3.082 -10.100 1.00 91.19 86 ALA A CA 1
ATOM 651 C C . ALA A 1 86 ? -2.688 4.416 -10.401 1.00 91.19 86 ALA A C 1
ATOM 653 O O . ALA A 1 86 ? -3.902 4.514 -10.239 1.00 91.19 86 ALA A O 1
ATOM 654 N N . LEU A 1 87 ? -1.951 5.430 -10.872 1.00 89.19 87 LEU A N 1
ATOM 655 C CA . LEU A 1 87 ? -2.568 6.703 -11.283 1.00 89.19 87 LEU A CA 1
ATOM 656 C C . LEU A 1 87 ? -3.478 6.565 -12.512 1.00 89.19 87 LEU A C 1
ATOM 658 O O . LEU A 1 87 ? -4.420 7.337 -12.687 1.00 89.19 87 LEU A O 1
ATOM 662 N N . MET A 1 88 ? -3.170 5.612 -13.395 1.00 88.44 88 MET A N 1
ATOM 663 C CA . MET A 1 88 ? -3.950 5.351 -14.601 1.00 88.44 88 MET A CA 1
ATOM 664 C C . MET A 1 88 ? -4.850 4.140 -14.387 1.00 88.44 88 MET A C 1
ATOM 666 O O . MET A 1 88 ? -4.397 2.997 -14.388 1.00 88.44 88 MET A O 1
ATOM 670 N N . GLU A 1 89 ? -6.144 4.399 -14.248 1.00 89.94 89 GLU A N 1
ATOM 671 C CA . GLU A 1 89 ? -7.181 3.384 -14.103 1.00 89.94 89 GLU A CA 1
ATOM 672 C C . GLU A 1 89 ? -8.360 3.704 -15.027 1.00 89.94 89 GLU A C 1
ATOM 674 O O . GLU A 1 89 ? -8.550 4.841 -15.472 1.00 89.94 89 GLU A O 1
ATOM 679 N N . ASP A 1 90 ? -9.191 2.701 -15.315 1.00 91.31 90 ASP A N 1
ATOM 680 C CA . ASP A 1 90 ? -10.477 2.962 -15.953 1.00 91.31 90 ASP A CA 1
ATOM 681 C C . ASP A 1 90 ? -11.376 3.825 -15.040 1.00 91.31 90 ASP A C 1
ATOM 683 O O . ASP A 1 90 ? -11.234 3.832 -13.815 1.00 91.31 90 ASP A O 1
ATOM 687 N N . LYS A 1 91 ? -12.341 4.537 -15.629 1.00 89.25 91 LYS A N 1
ATOM 688 C CA . LYS A 1 91 ? -13.228 5.465 -14.902 1.00 89.25 91 LYS A CA 1
ATOM 689 C C . LYS A 1 91 ? -14.419 4.794 -14.204 1.00 89.25 91 LYS A C 1
ATOM 691 O O . LYS A 1 91 ? -15.324 5.490 -13.753 1.00 89.25 91 LYS A O 1
ATOM 696 N N . SER A 1 92 ? -14.481 3.463 -14.151 1.00 90.19 92 SER A N 1
ATOM 697 C CA . SER A 1 92 ? -15.584 2.776 -13.473 1.00 90.19 92 SER A CA 1
ATOM 698 C C . SER A 1 92 ? -15.463 2.892 -11.953 1.00 90.19 92 SER A C 1
ATOM 700 O O . SER A 1 92 ? -14.361 2.994 -11.416 1.00 90.19 92 SER A O 1
ATOM 702 N N . ALA A 1 93 ? -16.591 2.784 -11.254 1.00 87.25 93 ALA A N 1
ATOM 703 C CA . ALA A 1 93 ? -16.636 2.665 -9.796 1.00 87.25 93 ALA A CA 1
ATOM 704 C C . ALA A 1 93 ? -16.400 1.220 -9.308 1.00 87.25 93 ALA A C 1
ATOM 706 O O . ALA A 1 93 ? -16.696 0.891 -8.163 1.00 87.25 93 ALA A O 1
ATOM 707 N N . HIS A 1 94 ? -15.920 0.310 -10.161 1.00 90.44 94 HIS A N 1
ATOM 708 C CA . HIS A 1 94 ? -15.593 -1.043 -9.715 1.00 90.44 94 HIS A CA 1
ATOM 709 C C . HIS A 1 94 ? -14.376 -1.037 -8.783 1.00 90.44 94 HIS A C 1
ATOM 711 O O . HIS A 1 94 ? -13.528 -0.148 -8.904 1.00 90.44 94 HIS A O 1
ATOM 717 N N . PRO A 1 95 ? -14.256 -2.040 -7.888 1.00 92.12 95 PRO A N 1
ATOM 718 C CA . PRO A 1 95 ? -13.065 -2.199 -7.070 1.00 92.12 95 PRO A CA 1
ATOM 719 C C . PRO A 1 95 ? -11.792 -2.178 -7.915 1.00 92.12 95 PRO A C 1
ATOM 721 O O . PRO A 1 95 ? -11.727 -2.816 -8.971 1.00 92.12 95 PRO A O 1
ATOM 724 N N . LYS A 1 96 ? -10.786 -1.447 -7.443 1.00 93.50 96 LYS A N 1
ATOM 725 C CA . LYS A 1 96 ? -9.536 -1.205 -8.167 1.00 93.50 96 LYS A CA 1
ATOM 726 C C . LYS A 1 96 ? -8.431 -2.078 -7.622 1.00 93.50 96 LYS A C 1
ATOM 728 O O . LYS A 1 96 ? -8.339 -2.272 -6.417 1.00 93.50 96 LYS A O 1
ATOM 733 N N . LYS A 1 97 ? -7.603 -2.627 -8.505 1.00 94.19 97 LYS A N 1
ATOM 734 C CA . LYS A 1 97 ? -6.468 -3.452 -8.083 1.00 94.19 97 LYS A CA 1
ATOM 735 C C . LYS A 1 97 ? -5.499 -2.606 -7.270 1.00 94.19 97 LYS A C 1
ATOM 737 O O . LYS A 1 97 ? -5.166 -1.492 -7.665 1.00 94.19 97 LYS A O 1
ATOM 742 N N . VAL A 1 98 ? -5.035 -3.175 -6.170 1.00 94.75 98 VAL A N 1
ATOM 743 C CA . VAL A 1 98 ? -3.902 -2.641 -5.424 1.00 94.75 98 VAL A CA 1
ATOM 744 C C . VAL A 1 98 ? -2.651 -3.353 -5.918 1.00 94.75 98 VAL A C 1
ATOM 746 O O . VAL A 1 98 ? -2.667 -4.563 -6.157 1.00 94.75 98 VAL A O 1
ATOM 749 N N . TYR A 1 99 ? -1.577 -2.600 -6.109 1.00 95.31 99 TYR A N 1
ATOM 750 C CA . TYR A 1 99 ? -0.311 -3.116 -6.606 1.00 95.31 99 TYR A CA 1
ATOM 751 C C . TYR A 1 99 ? 0.824 -2.775 -5.656 1.00 95.31 99 TYR A C 1
ATOM 753 O O . TYR A 1 99 ? 0.788 -1.769 -4.950 1.00 95.31 99 TYR A O 1
ATOM 761 N N . TRP A 1 100 ? 1.847 -3.610 -5.718 1.00 94.94 100 TRP A N 1
ATOM 762 C CA . TRP A 1 100 ? 3.190 -3.345 -5.257 1.00 94.94 100 TRP A CA 1
ATOM 763 C C . TRP A 1 100 ? 3.988 -2.642 -6.352 1.00 94.94 100 TRP A C 1
ATOM 765 O O . TRP A 1 100 ? 4.036 -3.105 -7.492 1.00 94.94 100 TRP A O 1
ATOM 775 N N . PHE A 1 101 ? 4.637 -1.550 -5.981 1.00 91.12 101 PHE A N 1
ATOM 776 C CA . PHE A 1 101 ? 5.493 -0.710 -6.800 1.00 91.12 101 PHE A CA 1
ATOM 777 C C . PHE A 1 101 ? 6.904 -0.802 -6.239 1.00 91.12 101 PHE A C 1
ATOM 779 O O . PHE A 1 101 ? 7.134 -0.459 -5.082 1.00 91.12 101 PHE A O 1
ATOM 786 N N . ASN A 1 102 ? 7.857 -1.280 -7.033 1.00 87.69 102 ASN A N 1
ATOM 787 C CA . ASN A 1 102 ? 9.248 -1.318 -6.600 1.00 87.69 102 ASN A CA 1
ATOM 788 C C . ASN A 1 102 ? 9.761 0.126 -6.455 1.00 87.69 102 ASN A C 1
ATOM 790 O O . ASN A 1 102 ? 9.633 0.899 -7.402 1.00 87.69 102 ASN A O 1
ATOM 794 N N . GLU A 1 103 ? 10.368 0.488 -5.324 1.00 80.56 103 GLU A N 1
ATOM 795 C CA . GLU A 1 103 ? 10.857 1.838 -4.997 1.00 80.56 103 GLU A CA 1
ATOM 796 C C . GLU A 1 103 ? 12.393 1.981 -5.020 1.00 80.56 103 GLU A C 1
ATOM 798 O O . GLU A 1 103 ? 12.888 3.105 -5.025 1.00 80.56 103 GLU A O 1
ATOM 803 N N . THR A 1 104 ? 13.174 0.905 -5.173 1.00 76.94 104 THR A N 1
ATOM 804 C CA . THR A 1 104 ? 14.655 0.962 -5.308 1.00 76.94 104 THR A CA 1
ATOM 805 C C . THR A 1 104 ? 15.079 1.858 -6.470 1.00 76.94 104 THR A C 1
ATOM 807 O O . THR A 1 104 ? 14.577 1.670 -7.570 1.00 76.94 104 THR A O 1
ATOM 810 N N . THR A 1 105 ? 15.941 2.854 -6.300 1.00 63.97 105 THR A N 1
ATOM 811 C CA . THR A 1 105 ? 16.032 3.905 -7.325 1.00 63.97 105 THR A CA 1
ATOM 812 C C . THR A 1 105 ? 16.584 3.397 -8.671 1.00 63.97 105 THR A C 1
ATOM 814 O O . THR A 1 105 ? 17.390 2.468 -8.733 1.00 63.97 105 THR A O 1
ATOM 817 N N . PRO A 1 106 ? 16.168 4.001 -9.795 1.00 60.09 106 PRO A N 1
ATOM 818 C CA . PRO A 1 106 ? 16.760 3.741 -11.107 1.00 60.09 106 PRO A CA 1
ATOM 819 C C . PRO A 1 106 ? 18.263 4.070 -11.130 1.00 60.09 106 PRO A C 1
ATOM 821 O O . PRO A 1 106 ? 19.032 3.363 -11.772 1.00 60.09 106 PRO A O 1
ATOM 824 N N . ALA A 1 107 ? 18.698 5.072 -10.352 1.00 54.81 107 ALA A N 1
ATOM 825 C CA . ALA A 1 107 ? 20.103 5.440 -10.166 1.00 54.81 107 ALA A CA 1
ATOM 826 C C . ALA A 1 107 ? 20.920 4.368 -9.419 1.00 54.81 107 ALA A C 1
ATOM 828 O O . ALA A 1 107 ? 22.058 4.107 -9.798 1.00 54.81 107 ALA A O 1
ATOM 829 N N . GLU A 1 108 ? 20.332 3.682 -8.434 1.00 56.47 108 GLU A N 1
ATOM 830 C CA . GLU A 1 108 ? 20.927 2.495 -7.794 1.00 56.47 108 GLU A CA 1
ATOM 831 C C . GLU A 1 108 ? 21.087 1.308 -8.765 1.00 56.47 108 GLU A C 1
ATOM 833 O O . GLU A 1 108 ? 21.788 0.348 -8.449 1.00 56.47 108 GLU A O 1
ATOM 838 N N . ARG A 1 109 ? 20.461 1.366 -9.952 1.00 56.53 109 ARG A N 1
ATOM 839 C CA . ARG A 1 109 ? 20.412 0.276 -10.943 1.00 56.53 109 ARG A CA 1
ATOM 840 C C . ARG A 1 109 ? 20.873 0.654 -12.359 1.00 56.53 109 ARG A C 1
ATOM 842 O O . ARG A 1 109 ? 20.904 -0.210 -13.227 1.00 56.53 109 ARG A O 1
ATOM 849 N N . GLY A 1 110 ? 21.241 1.913 -12.609 1.00 55.78 110 GLY A N 1
ATOM 850 C CA . GLY A 1 110 ? 21.700 2.408 -13.916 1.00 55.78 110 GLY A CA 1
ATOM 851 C C . GLY A 1 110 ? 20.621 2.566 -15.004 1.00 55.78 110 GLY A C 1
ATOM 852 O 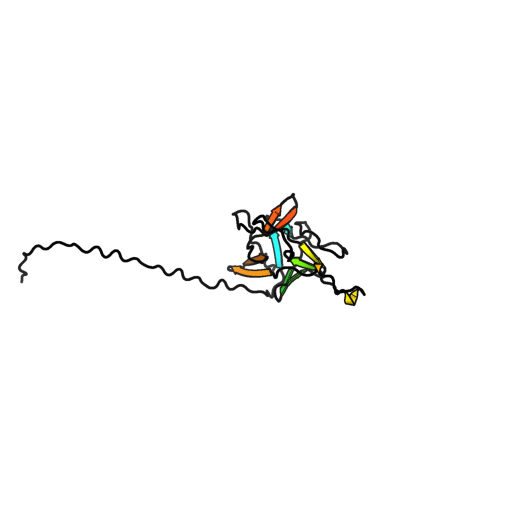O . GLY A 1 110 ? 20.959 2.511 -16.185 1.00 55.78 110 GLY A O 1
ATOM 853 N N . ILE A 1 111 ? 19.344 2.754 -14.648 1.00 58.56 111 ILE A N 1
ATOM 854 C CA . ILE A 1 111 ? 18.203 2.834 -15.590 1.00 58.56 111 ILE A CA 1
ATOM 855 C C . ILE A 1 111 ? 17.550 4.237 -15.521 1.00 58.56 111 ILE A C 1
ATOM 857 O O . ILE A 1 111 ? 17.579 4.850 -14.455 1.00 58.56 111 ILE A O 1
ATOM 861 N N . PRO A 1 112 ? 16.979 4.794 -16.613 1.00 57.91 112 PRO A N 1
ATOM 862 C CA . PRO A 1 112 ? 16.166 6.017 -16.562 1.00 57.91 112 PRO A CA 1
ATOM 863 C C . PRO A 1 112 ? 14.929 5.865 -15.666 1.00 57.91 112 PRO A C 1
ATOM 865 O O . PRO A 1 112 ? 14.400 4.763 -15.537 1.00 57.91 112 PRO A O 1
ATOM 868 N N . ASP A 1 113 ? 14.450 6.966 -15.079 1.00 60.53 113 ASP A N 1
ATOM 869 C CA . ASP A 1 113 ? 13.319 6.935 -14.145 1.00 60.53 113 ASP A CA 1
ATOM 870 C C . ASP A 1 113 ? 12.028 6.424 -14.800 1.00 60.53 113 ASP A C 1
ATOM 872 O O . ASP A 1 113 ? 11.532 7.048 -15.745 1.00 60.53 113 ASP A O 1
ATOM 876 N N . PRO A 1 114 ? 11.488 5.274 -14.362 1.00 60.09 114 PRO A N 1
ATOM 877 C CA . PRO A 1 114 ? 10.296 4.740 -14.969 1.00 60.09 114 PRO A CA 1
ATOM 878 C C . PRO A 1 114 ? 9.026 5.383 -14.404 1.00 60.09 114 PRO A C 1
ATOM 880 O O . PRO A 1 114 ? 8.753 5.343 -13.205 1.00 60.09 114 PRO A O 1
ATOM 883 N N . THR A 1 115 ? 8.157 5.825 -15.312 1.00 58.53 115 THR A N 1
ATOM 884 C CA . THR A 1 115 ? 6.825 6.386 -15.017 1.00 58.53 115 THR A CA 1
ATOM 885 C C . THR A 1 115 ? 5.864 5.407 -14.331 1.00 58.53 115 THR A C 1
ATOM 887 O O . THR A 1 115 ? 4.809 5.806 -13.848 1.00 58.53 115 THR A O 1
ATOM 890 N N . TRP A 1 116 ? 6.194 4.110 -14.259 1.00 58.03 116 TRP A N 1
ATOM 891 C CA . TRP A 1 116 ? 5.351 3.111 -13.594 1.00 58.03 116 TRP A CA 1
ATOM 892 C C . TRP A 1 116 ? 5.381 3.191 -12.064 1.00 58.03 116 TRP A C 1
ATOM 894 O O . TRP A 1 116 ? 4.625 2.452 -11.434 1.00 58.03 116 TRP A O 1
ATOM 904 N N . ARG A 1 117 ? 6.221 4.057 -11.475 1.00 63.66 117 ARG A N 1
ATOM 905 C CA . ARG A 1 117 ? 6.336 4.305 -10.024 1.00 63.66 117 ARG A CA 1
ATOM 906 C C . ARG A 1 117 ? 5.283 5.239 -9.457 1.00 63.66 117 ARG A C 1
ATOM 908 O O . ARG A 1 117 ? 5.211 5.389 -8.239 1.00 63.66 117 ARG A O 1
ATOM 915 N N . ASP A 1 118 ? 4.482 5.848 -10.319 1.00 80.62 118 ASP A N 1
ATOM 916 C CA . ASP A 1 118 ? 3.468 6.777 -9.873 1.00 80.62 118 ASP A CA 1
ATOM 917 C C . ASP A 1 118 ? 2.206 6.027 -9.435 1.00 80.62 118 ASP A C 1
ATOM 919 O O . ASP A 1 118 ? 1.538 5.330 -10.210 1.00 80.62 118 ASP A O 1
ATOM 923 N N . TYR A 1 119 ? 1.867 6.199 -8.163 1.00 89.44 119 TYR A N 1
ATOM 924 C CA . TYR A 1 119 ? 0.664 5.672 -7.539 1.00 89.44 119 TYR A CA 1
ATOM 925 C C . TYR A 1 119 ? -0.002 6.754 -6.691 1.00 89.44 119 TYR A C 1
ATOM 927 O O . TYR A 1 119 ? 0.624 7.732 -6.281 1.00 89.44 119 TYR A O 1
ATOM 935 N N . HIS A 1 120 ? -1.298 6.598 -6.443 1.00 92.31 120 HIS A N 1
ATOM 936 C CA . HIS A 1 120 ? -2.016 7.506 -5.561 1.00 92.31 120 HIS A CA 1
ATOM 937 C C . HIS A 1 120 ? -1.532 7.360 -4.118 1.00 92.31 120 HIS A C 1
ATOM 939 O O . HIS A 1 120 ? -1.435 6.239 -3.617 1.00 92.31 120 HIS A O 1
ATOM 945 N N . SER A 1 121 ? -1.328 8.489 -3.436 1.00 92.25 121 SER A N 1
ATOM 946 C CA . SER A 1 121 ? -1.044 8.509 -2.002 1.00 92.25 121 SER A CA 1
ATOM 947 C C . SER A 1 121 ? -2.098 7.738 -1.206 1.00 92.25 121 SER A C 1
ATOM 949 O O . SER A 1 121 ? -3.299 7.807 -1.492 1.00 92.25 121 SER A O 1
ATOM 951 N N . VAL A 1 122 ? -1.629 7.035 -0.180 1.00 92.19 122 VAL A N 1
ATOM 952 C CA . VAL A 1 122 ? -2.463 6.386 0.829 1.00 92.19 122 VAL A CA 1
ATOM 953 C C . VAL A 1 122 ? -2.553 7.308 2.036 1.00 92.19 122 VAL A C 1
ATOM 955 O O . VAL A 1 122 ? -1.543 7.848 2.473 1.00 92.19 122 VAL A O 1
ATOM 958 N N . THR A 1 123 ? -3.745 7.493 2.587 1.00 91.25 123 THR A N 1
ATOM 959 C CA . THR A 1 123 ? -3.921 8.190 3.870 1.00 91.25 123 THR A CA 1
ATOM 960 C C . THR A 1 123 ? -4.471 7.237 4.917 1.00 91.25 123 THR A C 1
ATOM 962 O O . THR A 1 123 ? -4.912 6.135 4.595 1.00 91.25 123 THR A O 1
ATOM 965 N N . ALA A 1 124 ? -4.424 7.637 6.180 1.00 88.19 124 ALA A N 1
ATOM 966 C CA . ALA A 1 124 ? -4.993 6.895 7.287 1.00 88.19 124 ALA A CA 1
ATOM 967 C C . ALA A 1 124 ? -5.974 7.766 8.080 1.00 88.19 124 ALA A C 1
ATOM 969 O O . ALA A 1 124 ? -5.816 8.980 8.169 1.00 88.19 124 ALA A O 1
ATOM 970 N N . GLN A 1 125 ? -6.983 7.138 8.672 1.00 86.75 125 GLN A N 1
ATOM 971 C CA . GLN A 1 125 ? -7.881 7.735 9.659 1.00 86.75 125 GLN A CA 1
ATOM 972 C C . GLN A 1 125 ? -7.803 6.916 10.940 1.00 86.75 125 GLN A C 1
ATOM 974 O O . GLN A 1 125 ? -8.061 5.712 10.921 1.00 86.75 125 GLN A O 1
ATOM 979 N N . GLN A 1 126 ? -7.468 7.551 12.058 1.00 81.81 126 GLN A N 1
ATOM 980 C CA . GLN A 1 126 ? -7.423 6.856 13.339 1.00 81.81 126 GLN A CA 1
ATOM 981 C C . GLN A 1 126 ? -8.832 6.694 13.917 1.00 81.81 126 GLN A C 1
ATOM 983 O O . GLN A 1 126 ? -9.591 7.652 14.034 1.00 81.81 126 GLN A O 1
ATOM 988 N N . THR A 1 127 ? -9.181 5.462 14.283 1.00 74.94 127 THR A N 1
ATOM 989 C CA . THR A 1 127 ? -10.452 5.092 14.913 1.00 74.94 127 THR A CA 1
ATOM 990 C C . THR A 1 127 ? -10.152 4.298 16.181 1.00 74.94 127 THR A C 1
ATOM 992 O O . THR A 1 127 ? -9.973 3.077 16.148 1.00 74.94 127 THR A O 1
ATOM 995 N N . GLY A 1 128 ? -10.051 5.007 17.309 1.00 77.56 128 GLY A N 1
ATOM 996 C CA . GLY A 1 128 ? -9.606 4.427 18.577 1.00 77.56 128 GLY A CA 1
ATOM 997 C C . GLY A 1 128 ? -8.185 3.868 18.466 1.00 77.56 128 GLY A C 1
ATOM 998 O O . GLY A 1 128 ? -7.241 4.610 18.196 1.00 77.56 128 GLY A O 1
ATOM 999 N N . GLU A 1 129 ? -8.058 2.554 18.651 1.00 75.06 129 GLU A N 1
ATOM 1000 C CA . GLU A 1 129 ? -6.799 1.797 18.548 1.00 75.06 129 GLU A CA 1
ATOM 1001 C C . GLU A 1 129 ? -6.539 1.232 17.142 1.00 75.06 129 GLU A C 1
ATOM 1003 O O . GLU A 1 129 ? -5.542 0.561 16.913 1.00 75.06 129 GLU A O 1
ATOM 1008 N N . SER A 1 130 ? -7.430 1.474 16.183 1.00 76.00 130 SER A N 1
ATOM 1009 C CA . SER A 1 130 ? -7.258 1.023 14.801 1.00 76.00 130 SER A CA 1
ATOM 1010 C C . SER A 1 130 ? -6.984 2.204 13.879 1.00 76.00 130 SER A C 1
ATOM 1012 O O . SER A 1 130 ? -7.365 3.339 14.176 1.00 76.00 130 SER A O 1
ATOM 1014 N N . ILE A 1 131 ? -6.357 1.943 12.734 1.00 80.12 131 ILE A N 1
ATOM 1015 C CA . ILE A 1 131 ? -6.303 2.912 11.638 1.00 80.12 131 ILE A CA 1
ATOM 1016 C C . ILE A 1 131 ? -7.027 2.343 10.417 1.00 80.12 131 ILE A C 1
ATOM 1018 O O . ILE A 1 131 ? -6.936 1.157 10.104 1.00 80.12 131 ILE A O 1
ATOM 1022 N N . LYS A 1 132 ? -7.756 3.209 9.721 1.00 85.81 132 LYS A N 1
ATOM 1023 C CA . LYS A 1 132 ? -8.394 2.935 8.437 1.00 85.81 132 LYS A CA 1
ATOM 1024 C C . LYS A 1 132 ? -7.537 3.519 7.336 1.00 85.81 132 LYS A C 1
ATOM 1026 O O . LYS A 1 132 ? -7.382 4.733 7.287 1.00 85.81 132 LYS A O 1
ATOM 1031 N N . LEU A 1 133 ? -6.996 2.678 6.462 1.00 88.31 133 LEU A N 1
ATOM 1032 C CA . LEU A 1 133 ? -6.270 3.141 5.282 1.00 88.31 133 LEU A CA 1
ATOM 1033 C C . LEU A 1 133 ? -7.245 3.549 4.176 1.00 88.31 133 LEU A C 1
ATOM 1035 O O . LEU A 1 133 ? -8.260 2.889 3.959 1.00 88.31 133 LEU A O 1
ATOM 1039 N N . LEU A 1 134 ? -6.906 4.612 3.455 1.00 88.69 134 LEU A N 1
ATOM 1040 C CA . LEU A 1 134 ? -7.651 5.113 2.313 1.00 88.69 134 LEU A CA 1
ATOM 1041 C C . LEU A 1 134 ? -6.760 5.097 1.075 1.00 88.69 134 LEU A C 1
ATOM 1043 O O . LEU A 1 134 ? -5.765 5.815 0.994 1.00 88.69 134 LEU A O 1
ATOM 1047 N N . PHE A 1 135 ? -7.154 4.313 0.076 1.00 90.94 135 PHE A N 1
ATOM 1048 C CA . PHE A 1 135 ? -6.453 4.202 -1.202 1.00 90.94 135 PHE A CA 1
ATOM 1049 C C . PH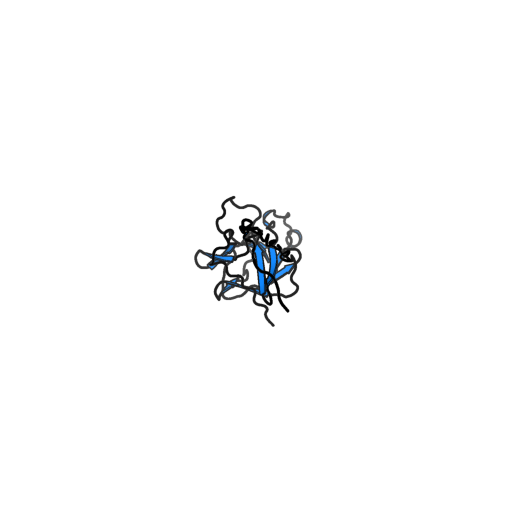E A 1 135 ? -7.102 5.140 -2.219 1.00 90.94 135 PHE A C 1
ATOM 1051 O O . PHE A 1 135 ? -7.943 4.715 -3.013 1.00 90.94 135 PHE A O 1
ATOM 1058 N N . SER A 1 136 ? -6.734 6.427 -2.188 1.00 85.44 136 SER A N 1
ATOM 1059 C CA . SER A 1 136 ? -7.380 7.488 -2.982 1.00 85.44 136 SER A CA 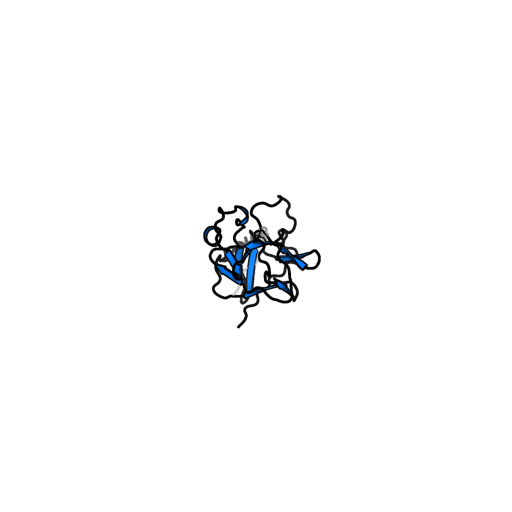1
ATOM 1060 C C . SER A 1 136 ? -8.902 7.501 -2.781 1.00 85.44 136 SER A C 1
ATOM 1062 O O . SER A 1 136 ? -9.675 7.127 -3.666 1.00 85.44 136 SER A O 1
ATOM 1064 N N . TYR A 1 137 ? -9.314 7.876 -1.566 1.00 77.62 137 TYR A N 1
ATOM 1065 C CA . TYR A 1 137 ? -10.707 7.938 -1.089 1.00 77.62 137 TYR A CA 1
ATOM 1066 C C . TYR A 1 137 ? -11.433 6.594 -0.935 1.00 77.62 137 TYR A C 1
ATOM 1068 O O . TYR A 1 137 ? -12.509 6.560 -0.351 1.00 77.62 137 TYR A O 1
ATOM 1076 N N . ALA A 1 138 ? -10.847 5.486 -1.391 1.00 82.69 138 ALA A N 1
ATOM 1077 C CA . ALA A 1 138 ? -11.373 4.151 -1.142 1.00 82.69 138 ALA A CA 1
ATOM 1078 C C . ALA A 1 138 ? -11.040 3.719 0.290 1.00 82.69 138 ALA A C 1
ATOM 1080 O O . ALA A 1 138 ? -9.888 3.387 0.573 1.00 82.69 138 ALA A O 1
ATOM 1081 N N . GLY A 1 139 ? -12.020 3.745 1.193 1.00 73.06 139 GLY A N 1
ATOM 1082 C CA . GLY A 1 139 ? -11.815 3.428 2.605 1.00 73.06 139 GLY A CA 1
ATOM 1083 C C . GLY A 1 139 ? -11.741 1.934 2.940 1.00 73.06 139 GLY A C 1
ATOM 1084 O O . GLY A 1 139 ? -11.591 1.581 4.107 1.00 73.06 139 GLY A O 1
ATOM 1085 N N . GLY A 1 140 ? -11.886 1.051 1.953 1.00 82.81 140 GLY A N 1
ATOM 1086 C CA . GLY A 1 140 ? -11.948 -0.390 2.159 1.00 82.81 140 GLY A CA 1
ATOM 1087 C C . GLY A 1 140 ? -11.003 -1.160 1.254 1.00 82.81 140 GLY A C 1
ATOM 1088 O O . GLY A 1 140 ? -10.811 -0.806 0.089 1.00 82.81 140 GLY A O 1
ATOM 1089 N N . LEU A 1 141 ? -10.455 -2.251 1.784 1.00 89.38 141 LEU A N 1
ATOM 1090 C CA . LEU A 1 141 ? -9.815 -3.295 0.995 1.00 89.38 141 LEU A CA 1
ATOM 1091 C C . LEU A 1 141 ? -10.685 -4.555 1.018 1.00 89.38 141 LEU A C 1
ATOM 1093 O O . LEU A 1 141 ? -11.276 -4.905 2.041 1.00 89.38 141 LEU A O 1
ATOM 1097 N N . ILE A 1 142 ? -10.733 -5.245 -0.116 1.00 90.50 142 ILE A N 1
ATOM 1098 C CA . ILE A 1 142 ? -11.430 -6.519 -0.297 1.00 90.50 142 ILE A CA 1
ATOM 1099 C C . ILE A 1 142 ? -10.529 -7.512 -1.028 1.00 90.50 142 ILE A C 1
ATOM 1101 O O . ILE A 1 142 ? -9.638 -7.127 -1.788 1.00 90.50 142 ILE A O 1
ATOM 1105 N N . VAL A 1 143 ? -10.794 -8.802 -0.831 1.00 92.00 143 VAL A N 1
ATOM 1106 C CA . VAL A 1 143 ? -10.112 -9.884 -1.547 1.00 92.00 143 VAL A CA 1
ATOM 1107 C C . VAL A 1 143 ? -11.020 -10.395 -2.661 1.00 92.00 143 VAL A C 1
ATOM 1109 O O . VAL A 1 143 ? -12.185 -10.711 -2.428 1.00 92.00 143 VAL A O 1
ATOM 1112 N N . LYS A 1 144 ? -10.499 -10.488 -3.886 1.00 91.44 144 LYS A N 1
ATOM 1113 C CA . LYS A 1 144 ? -11.193 -11.079 -5.039 1.00 91.44 144 LYS A CA 1
ATOM 1114 C C . LYS A 1 144 ? -10.289 -12.081 -5.743 1.00 91.44 144 LYS A C 1
ATOM 1116 O O . LYS A 1 144 ? -9.077 -12.072 -5.574 1.00 91.44 144 LYS A O 1
ATOM 1121 N N . ASN A 1 145 ? -10.885 -12.922 -6.587 1.00 90.62 145 ASN A N 1
ATOM 1122 C CA . ASN A 1 145 ? -10.159 -13.908 -7.396 1.00 90.62 145 ASN A CA 1
ATOM 1123 C C . ASN A 1 145 ? -9.286 -14.860 -6.553 1.00 90.62 145 ASN A C 1
ATOM 1125 O O . ASN A 1 145 ? -8.198 -15.238 -6.974 1.00 90.62 145 ASN A O 1
ATOM 1129 N N . GLY A 1 146 ? -9.765 -15.229 -5.362 1.00 89.94 146 GLY A N 1
ATOM 1130 C CA . GLY A 1 146 ? -9.071 -16.111 -4.424 1.00 89.94 146 GLY A CA 1
ATOM 1131 C C . GLY A 1 146 ? -8.188 -15.355 -3.435 1.00 89.94 146 GLY A C 1
ATOM 1132 O O . GLY A 1 146 ? -8.404 -15.475 -2.235 1.00 89.94 146 GLY A O 1
ATOM 1133 N N . ASP A 1 147 ? -7.240 -14.557 -3.924 1.00 93.88 147 ASP A N 1
ATOM 1134 C CA . ASP A 1 147 ? -6.186 -13.972 -3.085 1.00 93.88 147 ASP A CA 1
ATOM 1135 C C . ASP A 1 147 ? -5.810 -12.522 -3.424 1.00 93.88 147 ASP A C 1
ATOM 1137 O O . ASP A 1 147 ? -5.032 -11.919 -2.694 1.00 93.88 147 ASP A O 1
ATOM 1141 N N . GLN A 1 148 ? -6.335 -11.933 -4.500 1.00 95.12 148 GLN A N 1
ATOM 1142 C CA . GLN A 1 148 ? -5.930 -10.603 -4.956 1.00 95.12 148 GLN A CA 1
ATOM 1143 C C . GLN A 1 148 ? -6.621 -9.498 -4.158 1.00 95.12 148 GLN A C 1
ATOM 1145 O O . GLN A 1 148 ? -7.833 -9.535 -3.950 1.00 95.12 148 GLN A O 1
ATOM 1150 N N . VAL A 1 149 ? -5.858 -8.477 -3.779 1.00 94.25 149 VAL A N 1
ATOM 1151 C CA . VAL A 1 149 ? -6.330 -7.335 -2.991 1.00 94.25 149 VAL A CA 1
ATOM 1152 C C . VAL A 1 149 ? -6.807 -6.209 -3.908 1.00 94.25 149 VAL A C 1
ATOM 1154 O O . VAL A 1 149 ? -6.126 -5.803 -4.854 1.00 94.25 149 VAL A O 1
ATOM 1157 N N . PHE A 1 150 ? -7.993 -5.686 -3.610 1.00 93.88 150 PHE A N 1
ATOM 1158 C CA . PHE A 1 150 ? -8.610 -4.570 -4.315 1.00 93.88 150 PHE A CA 1
ATOM 1159 C C . PHE A 1 150 ? -9.051 -3.494 -3.327 1.00 93.88 150 PHE A C 1
ATOM 1161 O O . PHE A 1 150 ? -9.539 -3.806 -2.247 1.00 93.88 150 PHE A O 1
ATOM 1168 N N . ALA A 1 151 ? -8.944 -2.234 -3.733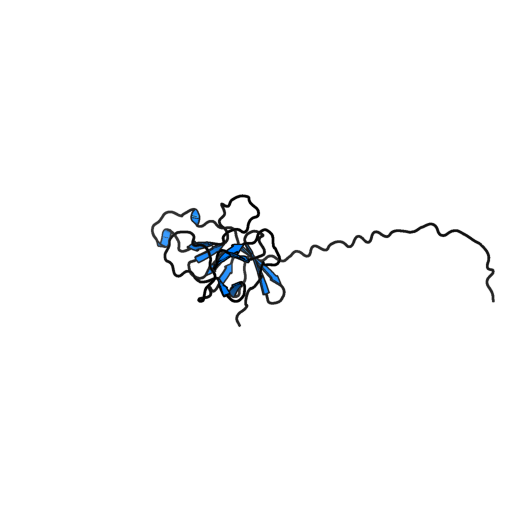 1.00 92.56 151 ALA A N 1
ATOM 1169 C CA . ALA A 1 151 ? -9.568 -1.102 -3.074 1.00 92.56 151 ALA A CA 1
ATOM 1170 C C . ALA A 1 151 ? -11.042 -1.021 -3.486 1.00 92.56 151 ALA A C 1
ATOM 1172 O O . ALA A 1 151 ? -11.354 -0.928 -4.678 1.00 92.56 151 ALA A O 1
ATOM 1173 N N . ASP A 1 152 ? -11.951 -1.067 -2.517 1.00 90.50 152 ASP A N 1
ATOM 1174 C CA . ASP A 1 152 ? -13.385 -0.961 -2.766 1.00 90.50 152 ASP A CA 1
ATOM 1175 C C . ASP A 1 152 ? -13.810 0.508 -2.842 1.00 90.50 152 ASP A C 1
ATOM 1177 O O . ASP A 1 152 ? -13.836 1.226 -1.844 1.00 90.50 152 ASP A O 1
ATOM 1181 N N . LEU A 1 153 ? -14.160 0.950 -4.051 1.00 87.56 153 LEU A N 1
ATOM 1182 C CA . LEU A 1 153 ? -14.640 2.311 -4.293 1.00 87.56 153 LEU A CA 1
ATOM 1183 C C . LEU A 1 153 ? -16.096 2.525 -3.866 1.00 87.56 153 LEU A C 1
ATOM 1185 O O . LEU A 1 153 ? -16.543 3.666 -3.823 1.00 87.56 153 LEU A O 1
ATOM 1189 N N . ASN A 1 154 ? -16.851 1.453 -3.611 1.00 82.31 154 ASN A N 1
ATOM 1190 C CA . ASN A 1 154 ? -18.268 1.546 -3.252 1.00 82.31 154 ASN A CA 1
ATOM 1191 C C . ASN A 1 154 ? -18.511 1.396 -1.748 1.00 82.31 154 ASN A C 1
ATOM 1193 O O . ASN A 1 154 ? -19.672 1.423 -1.349 1.00 82.31 154 ASN A O 1
ATO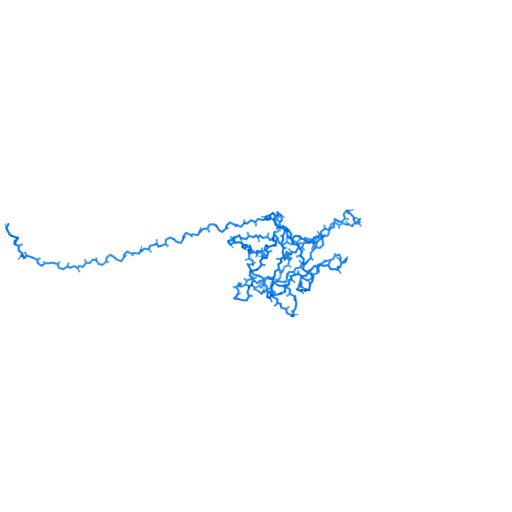M 1197 N N . GLU A 1 155 ? -17.448 1.186 -0.963 1.00 69.94 155 GLU A N 1
ATOM 1198 C CA . GLU A 1 155 ? -17.484 0.974 0.490 1.00 69.94 155 GLU A CA 1
ATOM 1199 C C . GLU A 1 155 ? -18.623 0.042 0.939 1.00 69.94 155 GLU A C 1
ATOM 1201 O O . GLU A 1 155 ? -19.347 0.331 1.891 1.00 69.94 155 GLU A O 1
ATOM 1206 N N . ARG A 1 156 ? -18.831 -1.075 0.230 1.00 61.03 156 ARG A N 1
ATOM 1207 C CA . ARG A 1 156 ? -19.875 -2.039 0.607 1.00 61.03 156 ARG A CA 1
ATOM 1208 C C . ARG A 1 156 ? -19.433 -2.809 1.853 1.00 61.03 156 ARG A C 1
ATOM 1210 O O . ARG A 1 156 ? -18.236 -2.933 2.101 1.00 61.03 156 ARG A O 1
ATOM 1217 N N . ASP A 1 157 ? -20.397 -3.382 2.580 1.00 51.19 157 ASP A N 1
ATOM 1218 C CA . ASP A 1 157 ? -20.247 -4.057 3.890 1.00 51.19 157 ASP A CA 1
ATOM 1219 C C . ASP A 1 157 ? -19.145 -5.146 3.982 1.00 51.19 157 ASP A C 1
ATOM 1221 O O . ASP A 1 157 ? -18.804 -5.602 5.071 1.00 51.19 157 ASP A O 1
ATOM 1225 N N . GLU A 1 158 ? -18.561 -5.574 2.858 1.00 50.97 158 GLU A N 1
ATOM 1226 C CA . GLU A 1 158 ? -17.436 -6.520 2.790 1.00 50.97 158 GLU A CA 1
ATOM 1227 C C . GLU A 1 158 ? -16.057 -5.860 2.996 1.00 50.97 158 GLU A C 1
ATOM 1229 O O . GLU A 1 158 ? -15.062 -6.559 3.203 1.00 50.97 158 GLU A O 1
ATOM 1234 N N . SER A 1 159 ? -15.990 -4.527 2.951 1.00 51.81 159 SER A N 1
ATOM 1235 C CA . SER A 1 159 ? -14.782 -3.736 3.185 1.00 51.81 159 SER A CA 1
ATOM 1236 C C . SER A 1 159 ? -14.317 -3.871 4.632 1.00 51.81 159 SER A C 1
ATOM 1238 O O . SER A 1 159 ? -14.907 -3.300 5.549 1.00 51.81 159 SER A O 1
ATOM 1240 N N . LYS A 1 160 ? -13.228 -4.612 4.855 1.00 58.94 160 LYS A N 1
ATOM 1241 C CA . LYS A 1 160 ? -12.652 -4.770 6.192 1.00 58.94 160 LYS A CA 1
ATOM 1242 C C . LYS A 1 160 ? -11.551 -3.745 6.411 1.00 58.94 160 LYS A C 1
ATOM 1244 O O . LYS A 1 160 ? -10.509 -3.774 5.763 1.00 58.94 160 LYS A O 1
ATOM 1249 N N . VAL A 1 161 ? -11.796 -2.849 7.360 1.00 54.44 161 VAL A N 1
ATOM 1250 C CA . VAL A 1 161 ? -10.753 -2.043 7.986 1.00 54.44 161 VAL A CA 1
ATOM 1251 C C . VAL A 1 161 ? -10.053 -2.934 8.996 1.00 54.44 161 VAL A C 1
ATOM 1253 O O . VAL A 1 161 ? -10.641 -3.254 10.025 1.00 54.44 161 VAL A O 1
ATOM 1256 N N . VAL A 1 162 ? -8.822 -3.354 8.720 1.00 55.59 162 VAL A N 1
ATOM 1257 C CA . VAL A 1 162 ? -8.002 -3.972 9.762 1.00 55.59 162 VAL A CA 1
ATOM 1258 C C . VAL A 1 162 ? -6.577 -3.479 9.639 1.00 55.59 162 VAL A C 1
ATOM 1260 O O . VAL A 1 162 ? -5.869 -3.766 8.672 1.00 55.59 162 VAL A O 1
ATOM 1263 N N . VAL A 1 163 ? -6.162 -2.752 10.667 1.00 55.22 163 VAL A N 1
ATOM 1264 C CA . VAL A 1 163 ? -4.755 -2.565 10.968 1.00 55.22 163 VAL A CA 1
ATOM 1265 C C . VAL A 1 163 ? -4.519 -3.107 12.361 1.00 55.22 163 VAL A C 1
ATOM 1267 O O . VAL A 1 163 ? -5.104 -2.637 13.335 1.00 55.22 163 VAL A O 1
ATOM 1270 N N . MET A 1 164 ? -3.685 -4.140 12.419 1.00 57.34 164 MET A N 1
ATOM 1271 C CA . MET A 1 164 ? -3.215 -4.711 13.667 1.00 57.34 164 MET A CA 1
ATOM 1272 C C . MET A 1 164 ? -2.039 -3.866 14.149 1.00 57.34 164 MET A C 1
ATOM 1274 O O . MET A 1 164 ? -0.969 -3.884 13.536 1.00 57.34 164 MET A O 1
ATOM 1278 N N . ILE A 1 165 ? -2.229 -3.155 15.260 1.00 56.34 165 ILE A N 1
ATOM 1279 C CA . ILE A 1 165 ? -1.108 -2.701 16.082 1.00 56.34 165 ILE A CA 1
ATOM 1280 C C . ILE A 1 165 ? -0.487 -3.967 16.677 1.00 56.34 165 ILE A C 1
ATOM 1282 O O . ILE A 1 165 ? -1.163 -4.709 17.393 1.00 56.34 165 ILE A O 1
ATOM 1286 N N . LYS A 1 166 ? 0.784 -4.249 16.382 1.00 50.47 166 LYS A N 1
ATOM 1287 C CA . LYS A 1 166 ? 1.536 -5.242 17.154 1.00 50.47 166 LYS A CA 1
ATOM 1288 C C . LYS A 1 166 ? 2.502 -4.545 18.106 1.00 50.47 166 LYS A C 1
ATOM 1290 O O . LYS A 1 166 ? 3.473 -3.954 17.653 1.00 50.47 166 LYS A O 1
ATOM 1295 N N . SER A 1 167 ? 2.134 -4.700 19.384 1.00 45.34 167 SER A N 1
ATOM 1296 C CA . SER A 1 167 ? 2.873 -4.631 20.660 1.00 45.34 167 SER A CA 1
ATOM 1297 C C . SER A 1 167 ? 3.912 -3.535 20.846 1.00 45.34 167 SER A C 1
ATOM 1299 O O . SER A 1 167 ? 5.002 -3.668 20.247 1.00 45.34 167 SER A O 1
#

=== Feature glossary ===
The record interleaves many kinds of information about one protein. Here is each kind framed as the question it answers.

Q: What does the local fold look like, residue by residue?
A: A 3Di character summarizes, for each residue, the relative orientation of the Cα frame of its nearest spatial neighbor. Because it encodes fold topology rather than chemistry, 3Di alignments detect remote structural similarity that sequence alignment misses.

Q: Which residues are in helices, strands, or loops?
A: Secondary structure is the local, repeating backbone conformation. DSSP classifies it into eight states by reading the hydrogen-bond network: three helix types (H, G, I), two β types (E, B), two non-regular types (T, S), and unstructured coil (-).

Q: How big and how compact is the whole molecule?
A: Three whole-structure scalars: the radius of gyration (RMS distance of Cα from centroid, in Å), the count of Cα–Cα contacts (pairs closer than 8 Å and separated by more than four residues in sequence — i.e. tertiary, not local, contacts), and the bounding-box dimensions. Together they distinguish compact globular folds from extended fibres or disordered chains.

Q: How confident is the AlphaFold model at each residue?
A: For AlphaFold models, the B-factor field carries pLDDT — the model's own estimate of local accuracy on a 0–100 scale. Regions with pLDDT<50 should be treated as essentially unmodeled; they often correspond to intrinsically disordered segments.

Q: What family and function is it annotated with?
A: Functional annotations link the protein to curated databases. InterPro entries identify conserved domains and families by matching the sequence against member-database signatures (Pfam, PROSITE, CDD, …). Gene Ontology (GO) terms describe molecular function, biological process, and cellular component in a controlled vocabulary. CATH places the structure in a hierarchical fold classification (Class/Architecture/Topology/Homologous-superfamily). The organism is the source species.

Q: What known structures does this most resemble?
A: Nearest PDB neighbors are the top structural matches found by Foldseek when searching this structure against the entire Protein Data Bank. Each hit reports a TM-score (0 to 1; >0.5 almost always implies the same fold) and an E-value. These are *structural* homologs — they may share no detectable sequence similarity.

Q: Which residues are buried vs exposed?
A: Solvent-accessible surface area (SASA) is the area in Å² traced out by the centre of a 1.4 Å probe sphere (a water molecule) rolled over the protein's van der Waals surface (Shrake–Rupley / Lee–Richards construction). Buried residues have near-zero SASA; fully exposed residues can exceed 200 Å². The total SASA scales roughly with the number of surface residues.

Q: What are the backbone torsion angles?
A: φ (phi) and ψ (psi) are the two rotatable backbone dihedrals per residue: φ is the C(i-1)–N–Cα–C torsion, ψ is the N–Cα–C–N(i+1) torsion, both in degrees on (−180°, 180°]. α-helical residues cluster near (−60°, −45°); β-strand residues near (−120°, +130°). A Ramachandran plot is simply a scatter of (φ, ψ) for every residue.

Q: Are the domains correctly placed relative to each other?
A: Predicted aligned error is AlphaFold's pairwise confidence. Unlike pLDDT (per-residue), PAE is per-residue-pair and captures whether two parts of the structure are correctly placed relative to each other. Units are ångströms of expected positional error.

Q: What if only a Cα trace is available?
A: P-SEA three-state annotation labels each residue as helix, strand, or coil based purely on the geometry of the Cα trace. It serves as a fallback when the full backbone (and thus DSSP) is unavailable.

Q: What is the amino-acid chain?
A: This is the polypeptide sequence — one letter per residue, N-terminus first. Length ranges from a few dozen residues for small domains to over a thousand for large multi-domain proteins.

Q: What do the rendered images show?
A: The six renders are orthographic views along the three Cartesian axes in both directions. Representation (cartoon, sticks, or surface) and color scheme (sequence-rainbow or by-chain) vary across proteins so the training set covers all the common visualization conventions.

Q: What do the diagnostic plots show?
A: Plot images: a contact map (which residues are close in 3D, as an N×N binary image), a Ramachandran scatter (backbone torsion angles, revealing secondary-structure composition at a glance), and — for AlphaFold structures — a PAE heatmap (pairwise prediction confidence).

Q: How mobile is each atom in the crystal?
A: B-factor (Debye–Waller factor) reflects atomic displacement in the crystal lattice. It is an experimental observable (units Å²), not a prediction; low values mean the atom is pinned down, high values mean it moves or is heterogeneous across the crystal.

Q: Where is each backbone atom in 3D?
A: The mmCIF table is the protein's shape written out atom by atom. For each backbone N, Cα, C, and carbonyl O, it records an (x, y, z) coordinate triple in Å plus the residue type, chain letter, and residue number.